Protein AF-A0A2M7P7B5-F1 (afdb_monomer_lite)

pLDDT: mean 86.19, std 14.95, range [41.75, 97.56]

Sequence (103 aa):
MYLLAQYFIAQQGGQFEQDFSGLMEIYRNIHTVNVAIAERLRAASETDSSVNAIIILDMFAKALPYAIKESLDEVGPLFAPYVEKWSTPPCPLAEHSDPESYS

Structure (mmCIF, N/CA/C/O backbone):
data_AF-A0A2M7P7B5-F1
#
_entry.id   AF-A0A2M7P7B5-F1
#
loop_
_atom_site.group_PDB
_atom_site.id
_atom_site.type_symbol
_atom_site.label_atom_id
_atom_site.label_alt_id
_atom_site.label_comp_id
_atom_site.label_asym_id
_atom_site.label_entity_id
_atom_site.label_seq_id
_atom_site.pdbx_PDB_ins_code
_atom_site.Cartn_x
_atom_site.Cartn_y
_atom_site.Cartn_z
_atom_site.occupancy
_atom_site.B_iso_or_equiv
_atom_site.auth_seq_id
_atom_site.auth_comp_id
_atom_site.auth_asym_id
_atom_site.auth_atom_id
_atom_site.pdbx_PDB_model_num
ATOM 1 N N . MET A 1 1 ? 0.146 4.674 8.341 1.00 84.50 1 MET A N 1
ATOM 2 C CA . MET A 1 1 ? -0.498 5.991 8.120 1.00 84.50 1 MET A CA 1
ATOM 3 C C . MET A 1 1 ? -1.810 5.918 7.344 1.00 84.50 1 MET A C 1
ATOM 5 O O . MET A 1 1 ? -2.594 6.835 7.505 1.00 84.50 1 MET A O 1
ATOM 9 N N . TYR A 1 2 ? -2.098 4.860 6.570 1.00 94.12 2 TYR A N 1
ATOM 10 C CA . TYR A 1 2 ? -3.328 4.778 5.764 1.00 94.12 2 TYR A CA 1
ATOM 11 C C . TYR A 1 2 ? -4.629 5.003 6.561 1.00 94.12 2 TYR A C 1
ATOM 13 O O . TYR A 1 2 ? -5.302 5.993 6.319 1.00 94.12 2 TYR A O 1
ATOM 21 N N . LEU A 1 3 ? -4.935 4.187 7.581 1.00 93.50 3 LEU A N 1
ATOM 22 C CA . LEU A 1 3 ? -6.159 4.382 8.384 1.00 93.50 3 LEU A CA 1
ATOM 23 C C . LEU A 1 3 ? -6.194 5.722 9.141 1.00 93.50 3 LEU A C 1
ATOM 25 O O . LEU A 1 3 ? -7.266 6.261 9.395 1.00 93.50 3 LEU A O 1
ATOM 29 N N . LEU A 1 4 ? -5.030 6.300 9.457 1.00 94.25 4 LEU A N 1
ATOM 30 C CA . LEU A 1 4 ? -4.960 7.645 10.031 1.00 94.25 4 LEU A CA 1
ATOM 31 C C . LEU A 1 4 ? -5.331 8.718 8.993 1.00 94.25 4 LEU A C 1
ATOM 33 O O . LEU A 1 4 ? -6.012 9.682 9.324 1.00 94.25 4 LEU A O 1
ATOM 37 N N . ALA A 1 5 ? -4.931 8.543 7.733 1.00 95.25 5 ALA A N 1
ATOM 38 C CA . ALA A 1 5 ? -5.393 9.396 6.643 1.00 95.25 5 ALA A CA 1
ATOM 39 C C . ALA A 1 5 ? -6.911 9.250 6.436 1.00 95.25 5 ALA A C 1
ATOM 41 O O . ALA A 1 5 ? -7.599 10.265 6.361 1.00 95.25 5 ALA A O 1
ATOM 42 N N . GLN A 1 6 ? -7.443 8.019 6.461 1.00 96.06 6 GLN A N 1
ATOM 43 C CA . GLN A 1 6 ? -8.891 7.768 6.382 1.00 96.06 6 GLN A CA 1
ATOM 44 C C . GLN A 1 6 ? -9.653 8.458 7.524 1.00 96.06 6 GLN A C 1
ATOM 46 O O . GLN A 1 6 ? -10.696 9.065 7.291 1.00 96.06 6 GLN A O 1
ATOM 51 N N . TYR A 1 7 ? -9.102 8.456 8.742 1.00 95.25 7 TYR A N 1
ATOM 52 C CA . TYR A 1 7 ? -9.656 9.194 9.880 1.00 95.25 7 TYR A CA 1
ATOM 53 C C . TYR A 1 7 ? -9.759 10.705 9.615 1.00 95.25 7 TYR A C 1
ATOM 55 O O . TYR A 1 7 ? -10.801 11.309 9.868 1.00 95.25 7 TYR A O 1
ATOM 63 N N . PHE A 1 8 ? -8.710 11.329 9.070 1.00 96.19 8 PHE A N 1
ATOM 64 C CA . PHE A 1 8 ? -8.748 12.758 8.745 1.00 96.19 8 PHE A CA 1
ATOM 65 C C . PHE A 1 8 ? -9.683 13.081 7.574 1.00 96.19 8 PHE A C 1
ATOM 67 O O . PHE A 1 8 ? -10.327 14.129 7.590 1.00 96.19 8 PHE A O 1
ATOM 74 N N . ILE A 1 9 ? -9.807 12.182 6.594 1.00 95.81 9 ILE A N 1
ATOM 75 C CA . ILE A 1 9 ? -10.793 12.307 5.511 1.00 95.81 9 ILE A CA 1
ATOM 76 C C . ILE A 1 9 ? -12.213 12.289 6.087 1.00 95.81 9 ILE A C 1
ATOM 78 O O . ILE A 1 9 ? -13.026 13.146 5.735 1.00 95.81 9 ILE A O 1
ATOM 82 N N . ALA A 1 10 ? -12.490 11.382 7.029 1.00 95.56 10 ALA A N 1
ATOM 83 C CA . ALA A 1 10 ? -13.781 11.299 7.706 1.00 95.56 10 ALA A CA 1
ATOM 84 C C . ALA A 1 10 ? -14.118 12.588 8.475 1.00 95.56 10 ALA A C 1
ATOM 86 O O . ALA A 1 10 ? -15.238 13.087 8.379 1.00 95.56 10 ALA A O 1
ATOM 87 N N . GLN A 1 11 ? -13.147 13.177 9.188 1.00 95.75 11 GLN A N 1
ATOM 88 C CA . GLN A 1 11 ? -13.348 14.447 9.903 1.00 95.75 11 GLN A CA 1
ATOM 89 C C . GLN A 1 11 ? -13.732 15.613 8.984 1.00 95.75 11 GLN A C 1
ATOM 91 O O . GLN A 1 11 ? -14.419 16.534 9.417 1.00 95.75 11 GLN A O 1
ATOM 96 N N . GLN A 1 12 ? -13.299 15.584 7.724 1.00 96.00 12 GLN A N 1
ATOM 97 C CA . GLN A 1 12 ? -13.594 16.624 6.736 1.00 96.00 12 GLN A CA 1
ATOM 98 C C . GLN A 1 12 ? -14.900 16.362 5.965 1.00 96.00 12 GLN A C 1
ATOM 100 O O . GLN A 1 12 ? -15.209 17.084 5.020 1.00 96.00 12 GLN A O 1
ATOM 105 N N . GLY A 1 13 ? -15.671 15.338 6.349 1.00 94.75 13 GLY A N 1
ATOM 106 C CA . GLY A 1 13 ? -16.903 14.945 5.663 1.00 94.75 13 GLY A CA 1
ATOM 107 C C . GLY A 1 13 ? -16.669 14.223 4.332 1.00 94.75 13 GLY A C 1
ATOM 108 O O . GLY A 1 13 ? -17.600 14.086 3.539 1.00 94.75 13 GLY A O 1
ATOM 109 N N . GLY A 1 14 ? -15.439 13.775 4.067 1.00 93.62 14 GLY A N 1
ATOM 110 C CA . GLY A 1 14 ? -15.110 12.973 2.895 1.00 93.62 14 GLY A CA 1
ATOM 111 C C . GLY A 1 14 ? -15.561 11.518 3.033 1.00 93.62 14 GLY A C 1
ATOM 112 O O . GLY A 1 14 ? -15.838 11.024 4.127 1.00 93.62 14 GLY A O 1
ATOM 113 N N . GLN A 1 15 ? -15.601 10.808 1.905 1.00 92.50 15 GLN A N 1
ATOM 114 C CA . GLN A 1 15 ? -15.797 9.360 1.906 1.00 92.50 15 GLN A CA 1
ATOM 115 C C . GLN A 1 15 ? -14.507 8.676 2.365 1.00 92.50 15 GLN A C 1
ATOM 117 O O . GLN A 1 15 ? -13.460 8.853 1.746 1.00 92.50 15 GLN A O 1
ATOM 122 N N . PHE A 1 16 ? -14.588 7.911 3.451 1.00 93.94 16 PHE A N 1
ATOM 123 C CA . PHE A 1 16 ? -13.466 7.166 4.011 1.00 93.94 16 PHE A CA 1
ATOM 124 C C . PHE A 1 16 ? -13.742 5.662 3.970 1.00 93.94 16 PHE A C 1
ATOM 126 O O . PHE A 1 16 ? -14.892 5.224 3.997 1.00 93.94 16 PHE A O 1
ATOM 133 N N . GLU A 1 17 ? -12.671 4.878 3.940 1.00 93.44 17 GLU A N 1
ATOM 134 C CA . GLU A 1 17 ? -12.721 3.417 4.021 1.00 93.44 17 GLU A CA 1
ATOM 135 C C . GLU A 1 17 ? -12.372 2.959 5.440 1.00 93.44 17 GLU A C 1
ATOM 137 O O . GLU A 1 17 ? -11.499 3.536 6.096 1.00 93.44 17 GLU A O 1
ATOM 142 N N . GLN A 1 18 ? -13.065 1.922 5.910 1.00 87.19 18 GLN A N 1
ATOM 143 C CA . GLN A 1 18 ? -12.879 1.339 7.245 1.00 87.19 18 GLN A CA 1
ATOM 144 C C . GLN A 1 18 ? -11.887 0.169 7.262 1.00 87.19 18 GLN A C 1
ATOM 146 O O . GLN A 1 18 ? -11.493 -0.281 8.337 1.00 87.19 18 GLN A O 1
ATOM 151 N N . ASP A 1 19 ? -11.486 -0.324 6.093 1.00 90.50 19 ASP A N 1
ATOM 152 C CA . ASP A 1 19 ? -10.583 -1.459 5.937 1.00 90.50 19 ASP A CA 1
ATOM 153 C C . ASP A 1 19 ? -9.251 -1.041 5.287 1.00 90.50 19 ASP A C 1
ATOM 155 O O . ASP A 1 19 ? -8.935 0.140 5.151 1.00 90.50 19 ASP A O 1
ATOM 159 N N . PHE A 1 20 ? -8.427 -2.025 4.926 1.00 92.19 20 PHE A N 1
ATOM 160 C CA . PHE A 1 20 ? -7.143 -1.809 4.254 1.00 92.19 20 PHE A CA 1
ATOM 161 C C . PHE A 1 20 ? -7.226 -1.981 2.729 1.00 92.19 20 PHE A C 1
ATOM 163 O O . PHE A 1 20 ? -6.189 -2.114 2.073 1.00 92.19 20 PHE A O 1
ATOM 170 N N . SER A 1 21 ? -8.425 -2.007 2.139 1.00 91.75 21 SER A N 1
ATOM 171 C CA . SER A 1 21 ? -8.602 -2.290 0.712 1.00 91.75 21 SER A CA 1
ATOM 172 C C . SER A 1 21 ? -7.934 -1.247 -0.182 1.00 91.75 21 SER A C 1
ATOM 174 O O . SER A 1 21 ? -7.154 -1.631 -1.062 1.00 91.75 21 SER A O 1
ATOM 176 N N . GLY A 1 22 ? -8.086 0.045 0.111 1.00 93.62 22 GLY A N 1
ATOM 177 C CA . GLY A 1 22 ? -7.363 1.099 -0.596 1.00 93.62 22 GLY A CA 1
ATOM 178 C C . GLY A 1 22 ? -5.846 1.062 -0.382 1.00 93.62 22 GLY A C 1
ATOM 179 O O . GLY A 1 22 ? -5.097 1.375 -1.306 1.00 93.62 22 GLY A O 1
ATOM 180 N N . LEU A 1 23 ? -5.344 0.602 0.772 1.00 95.06 23 LEU A N 1
ATOM 181 C CA . LEU A 1 23 ? -3.897 0.401 0.952 1.00 95.06 23 LEU A CA 1
ATOM 182 C C . LEU A 1 23 ? -3.370 -0.705 0.031 1.00 95.06 23 LEU A C 1
ATOM 184 O O . LEU A 1 23 ? -2.323 -0.540 -0.598 1.00 95.06 23 LEU A O 1
ATOM 188 N N . MET A 1 24 ? -4.098 -1.819 -0.077 1.00 93.50 24 MET A N 1
ATOM 189 C CA . MET A 1 24 ? -3.753 -2.894 -1.010 1.00 93.50 24 MET A CA 1
ATOM 190 C C . MET A 1 24 ? -3.785 -2.403 -2.464 1.00 93.50 24 MET A C 1
ATOM 192 O O . MET A 1 24 ? -2.929 -2.785 -3.261 1.00 93.50 24 MET A O 1
ATOM 196 N N . GLU A 1 25 ? -4.736 -1.532 -2.802 1.00 94.12 25 GLU A N 1
ATOM 197 C CA . GLU A 1 25 ? -4.848 -0.927 -4.130 1.00 94.12 25 GLU A CA 1
ATOM 198 C C . GLU A 1 25 ? -3.676 0.004 -4.452 1.00 94.12 25 GLU A C 1
ATOM 200 O O . GLU A 1 25 ? -3.122 -0.063 -5.546 1.00 94.12 25 GLU A O 1
ATOM 205 N N . ILE A 1 26 ? -3.218 0.812 -3.491 1.00 95.88 26 ILE A N 1
ATOM 206 C CA . ILE A 1 26 ? -2.019 1.647 -3.658 1.00 95.88 26 ILE A CA 1
ATOM 207 C C . ILE A 1 26 ? -0.811 0.782 -4.044 1.00 95.88 26 ILE A C 1
ATOM 209 O O . ILE A 1 26 ? -0.102 1.114 -4.993 1.00 95.88 26 ILE A O 1
ATOM 213 N N . TYR A 1 27 ? -0.593 -0.351 -3.372 1.00 96.00 27 TYR A N 1
ATOM 214 C CA . TYR A 1 27 ? 0.518 -1.250 -3.703 1.00 96.00 27 TYR A CA 1
ATOM 215 C C . TYR A 1 27 ? 0.356 -1.946 -5.061 1.00 96.00 27 TYR A C 1
ATOM 217 O O . TYR A 1 27 ? 1.343 -2.089 -5.786 1.00 96.00 27 TYR A O 1
ATOM 225 N N . ARG A 1 28 ? -0.872 -2.305 -5.461 1.00 94.75 28 ARG A N 1
ATOM 226 C CA . ARG A 1 28 ? -1.148 -2.790 -6.826 1.00 94.75 28 ARG A CA 1
ATOM 227 C C . ARG A 1 28 ? -0.826 -1.733 -7.883 1.00 94.75 28 ARG A C 1
ATOM 229 O O . ARG A 1 28 ? -0.190 -2.048 -8.884 1.00 94.75 28 ARG A O 1
ATOM 236 N N . ASN A 1 29 ? -1.173 -0.476 -7.631 1.00 97.00 29 ASN A N 1
ATOM 237 C CA . ASN A 1 29 ? -0.856 0.623 -8.540 1.00 97.00 29 ASN A CA 1
ATOM 238 C C . ASN A 1 29 ? 0.652 0.893 -8.623 1.00 97.00 29 ASN A C 1
ATOM 240 O O . ASN A 1 29 ? 1.170 1.152 -9.710 1.00 97.00 29 ASN A O 1
ATOM 244 N N . ILE A 1 30 ? 1.385 0.765 -7.511 1.00 97.25 30 ILE A N 1
ATOM 245 C CA . ILE A 1 30 ? 2.854 0.842 -7.519 1.00 97.25 30 ILE A CA 1
ATOM 246 C C . ILE A 1 30 ? 3.448 -0.259 -8.407 1.00 97.25 30 ILE A C 1
ATOM 248 O O . ILE A 1 30 ? 4.362 0.027 -9.176 1.00 97.25 30 ILE A O 1
ATOM 252 N N . HIS A 1 31 ? 2.918 -1.486 -8.360 1.00 96.19 31 HIS A N 1
ATOM 253 C CA . HIS A 1 31 ? 3.339 -2.559 -9.267 1.00 96.19 31 HIS A CA 1
ATOM 254 C C . HIS A 1 31 ? 3.160 -2.157 -10.742 1.00 96.19 31 HIS A C 1
ATOM 256 O O . HIS A 1 31 ? 4.107 -2.239 -11.526 1.00 96.19 31 HIS A O 1
ATOM 262 N N . THR A 1 32 ? 1.985 -1.646 -11.123 1.00 96.88 32 THR A N 1
ATOM 263 C CA . THR A 1 32 ? 1.729 -1.176 -12.496 1.00 96.88 32 THR A CA 1
ATOM 264 C C . THR A 1 32 ? 2.719 -0.093 -12.927 1.00 96.88 32 THR A C 1
ATOM 266 O O . THR A 1 32 ? 3.268 -0.153 -14.029 1.00 96.88 32 THR A O 1
ATOM 269 N N . VAL A 1 33 ? 2.991 0.877 -12.051 1.00 97.56 33 VAL A N 1
ATOM 270 C CA . VAL A 1 33 ? 3.955 1.953 -12.315 1.00 97.56 33 VAL A CA 1
ATOM 271 C C . VAL A 1 33 ? 5.372 1.401 -12.475 1.00 97.56 33 VAL A C 1
ATOM 273 O O . VAL A 1 33 ? 6.057 1.766 -13.430 1.00 97.56 33 VAL A O 1
ATOM 276 N N . ASN A 1 34 ? 5.809 0.496 -11.597 1.00 97.12 34 ASN A N 1
ATOM 277 C CA . ASN A 1 34 ? 7.145 -0.095 -11.658 1.00 97.12 34 ASN A CA 1
ATOM 278 C C . ASN A 1 34 ? 7.355 -0.890 -12.951 1.00 97.12 34 ASN A C 1
ATOM 280 O O . ASN A 1 34 ? 8.392 -0.735 -13.595 1.00 97.12 34 ASN A O 1
ATOM 284 N N .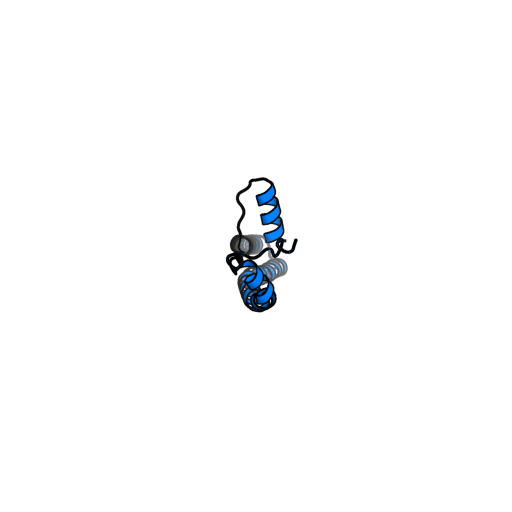 VAL A 1 35 ? 6.365 -1.675 -13.385 1.00 94.81 35 VAL A N 1
ATOM 285 C CA . VAL A 1 35 ? 6.423 -2.391 -14.671 1.00 94.81 35 VAL A CA 1
ATOM 286 C C . VAL A 1 35 ? 6.572 -1.414 -15.836 1.00 94.81 35 VAL A C 1
ATOM 288 O O . VAL A 1 35 ? 7.509 -1.542 -16.623 1.00 94.81 35 VAL A O 1
ATOM 291 N N . ALA A 1 36 ? 5.719 -0.390 -15.908 1.00 96.00 36 ALA A N 1
ATOM 292 C CA . ALA A 1 36 ? 5.760 0.587 -16.995 1.00 96.00 36 ALA A CA 1
ATOM 293 C C . ALA A 1 36 ? 7.084 1.373 -17.032 1.00 96.00 36 ALA A C 1
ATOM 295 O O . ALA A 1 36 ? 7.620 1.665 -18.103 1.00 96.00 36 ALA A O 1
ATOM 296 N N . ILE A 1 37 ? 7.640 1.719 -15.867 1.00 94.62 37 ILE A N 1
ATOM 297 C CA . ILE A 1 37 ? 8.942 2.390 -15.773 1.00 94.62 37 ILE A CA 1
ATOM 298 C C . ILE A 1 37 ? 10.065 1.448 -16.214 1.00 94.62 37 ILE A C 1
ATOM 300 O O . ILE A 1 37 ? 10.931 1.870 -16.980 1.00 94.62 37 ILE A O 1
ATOM 304 N N . ALA A 1 38 ? 10.052 0.185 -15.781 1.00 93.44 38 ALA A N 1
ATOM 305 C CA . ALA A 1 38 ? 11.058 -0.796 -16.178 1.00 93.44 38 ALA A CA 1
ATOM 306 C C . ALA A 1 38 ? 11.070 -1.013 -17.699 1.00 93.44 38 ALA A C 1
ATOM 308 O O . ALA A 1 38 ? 12.143 -1.044 -18.300 1.00 93.44 38 ALA A O 1
ATOM 309 N N . GLU A 1 39 ? 9.900 -1.107 -18.333 1.00 92.06 39 GLU A N 1
ATOM 310 C CA . GLU A 1 39 ? 9.770 -1.235 -19.790 1.00 92.06 39 GLU A CA 1
ATOM 311 C C . GLU A 1 39 ? 10.331 -0.016 -20.527 1.00 92.06 39 GLU A C 1
ATOM 313 O O . GLU A 1 39 ? 11.135 -0.159 -21.451 1.00 92.06 39 GLU A O 1
ATOM 318 N N . ARG A 1 40 ? 9.975 1.194 -20.082 1.00 93.00 40 ARG A N 1
ATOM 319 C CA . ARG A 1 40 ? 10.485 2.441 -20.672 1.00 93.00 40 ARG A CA 1
ATOM 320 C C . ARG A 1 40 ? 11.995 2.581 -20.512 1.00 93.00 40 ARG A C 1
ATOM 322 O O . ARG A 1 40 ? 12.655 3.040 -21.438 1.00 93.00 40 ARG A O 1
ATOM 329 N N . LEU A 1 41 ? 12.545 2.183 -19.365 1.00 91.69 41 LEU A N 1
ATOM 330 C CA . LEU A 1 41 ? 13.987 2.217 -19.120 1.00 91.69 41 LEU A CA 1
ATOM 331 C C . LEU A 1 41 ? 14.738 1.204 -19.982 1.00 91.69 41 LEU A C 1
ATOM 333 O O . LEU A 1 41 ? 15.748 1.575 -20.569 1.00 91.69 41 LEU A O 1
ATOM 337 N N . ARG A 1 42 ? 14.227 -0.026 -20.128 1.00 89.38 42 ARG A N 1
ATOM 338 C CA . ARG A 1 42 ? 14.809 -1.028 -21.043 1.00 89.38 42 ARG A CA 1
ATOM 339 C C . ARG A 1 42 ? 14.854 -0.538 -22.488 1.00 89.38 42 ARG A C 1
ATOM 341 O O . ARG A 1 42 ? 15.781 -0.872 -23.210 1.00 89.38 42 ARG A O 1
ATOM 348 N N . ALA A 1 43 ? 13.857 0.238 -22.910 1.00 89.12 43 ALA A N 1
ATOM 349 C CA . ALA A 1 43 ? 13.809 0.792 -24.259 1.00 89.12 43 ALA A CA 1
ATOM 350 C C . ALA A 1 43 ? 14.746 1.998 -24.468 1.00 89.12 43 ALA A C 1
ATOM 352 O O . ALA A 1 43 ? 15.085 2.308 -25.607 1.00 89.12 43 ALA A O 1
ATOM 353 N N . ALA A 1 44 ? 15.131 2.700 -23.397 1.00 88.12 44 ALA A N 1
ATOM 354 C CA . ALA A 1 44 ? 15.844 3.978 -23.470 1.00 88.12 44 ALA A CA 1
ATOM 355 C C . ALA A 1 44 ? 17.293 3.934 -22.957 1.00 88.12 44 ALA A C 1
ATOM 357 O O . ALA A 1 44 ? 18.030 4.896 -23.167 1.00 88.12 44 ALA A O 1
ATOM 358 N N . SER A 1 45 ? 17.698 2.869 -22.262 1.00 80.50 45 SER A N 1
ATOM 359 C CA . SER A 1 45 ? 19.008 2.754 -21.618 1.00 80.50 45 SER A CA 1
ATOM 360 C C . SER A 1 45 ? 19.704 1.450 -21.992 1.00 80.50 45 SER A C 1
ATOM 362 O O . 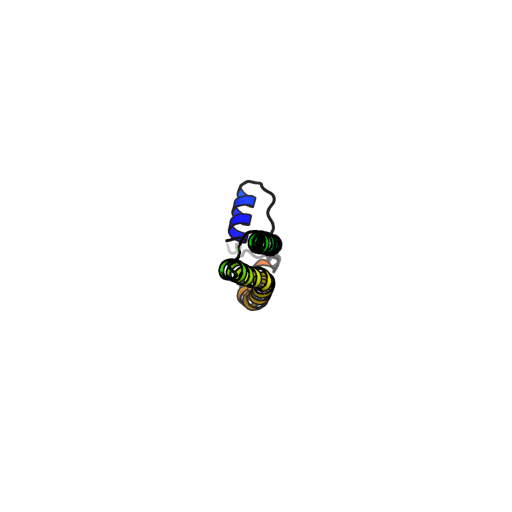SER A 1 45 ? 19.078 0.395 -22.012 1.00 80.50 45 SER A O 1
ATOM 364 N N . GLU A 1 46 ? 21.019 1.517 -22.201 1.00 73.81 46 GLU A N 1
ATOM 365 C CA . GLU A 1 46 ? 21.878 0.335 -22.363 1.00 73.81 46 GLU A CA 1
ATOM 366 C C . GLU A 1 46 ? 22.286 -0.289 -21.014 1.00 73.81 46 GLU A C 1
ATOM 368 O O . GLU A 1 46 ? 22.907 -1.349 -20.981 1.00 73.81 46 GLU A O 1
ATOM 373 N N . THR A 1 47 ? 21.972 0.360 -19.883 1.00 75.00 47 THR A N 1
ATOM 374 C CA . THR A 1 47 ? 22.392 -0.095 -18.550 1.00 75.00 47 THR A CA 1
ATOM 375 C C . THR A 1 47 ? 21.313 -0.896 -17.817 1.00 75.00 47 THR A C 1
ATOM 377 O O . THR A 1 47 ? 20.237 -0.397 -17.483 1.00 75.00 47 THR A O 1
ATOM 380 N N . ASP A 1 48 ? 21.656 -2.133 -17.455 1.00 80.25 48 ASP A N 1
ATOM 381 C CA . ASP A 1 48 ? 20.760 -3.050 -16.735 1.00 80.25 48 ASP A CA 1
ATOM 382 C C . ASP A 1 48 ? 20.557 -2.693 -15.252 1.00 80.25 48 ASP A C 1
ATOM 384 O O . ASP A 1 48 ? 19.584 -3.119 -14.628 1.00 80.25 48 ASP A O 1
ATOM 388 N N . SER A 1 49 ? 21.451 -1.900 -14.651 1.00 87.00 49 SER A N 1
ATOM 389 C CA . SER A 1 49 ? 21.410 -1.599 -13.212 1.00 87.00 49 SER A CA 1
ATOM 390 C C . SER A 1 49 ? 20.154 -0.825 -12.799 1.00 87.00 49 SER A C 1
ATOM 392 O O . SER A 1 49 ? 19.543 -1.146 -11.779 1.00 87.00 49 SER A O 1
ATOM 394 N N . SER A 1 50 ? 19.722 0.150 -13.604 1.00 86.50 50 SER A N 1
ATOM 395 C CA . SER A 1 50 ? 18.494 0.915 -13.356 1.00 86.50 50 SER A CA 1
ATOM 396 C C . SER A 1 50 ? 17.246 0.043 -13.485 1.00 86.50 50 SER A C 1
ATOM 398 O O . SER A 1 50 ? 16.330 0.157 -12.676 1.00 86.50 50 SER A O 1
ATOM 400 N N . VAL A 1 51 ? 17.225 -0.872 -14.454 1.00 88.94 51 VAL A N 1
ATOM 401 C CA . VAL A 1 51 ? 16.125 -1.827 -14.643 1.00 88.94 51 VAL A CA 1
ATOM 402 C C . VAL A 1 51 ? 16.052 -2.798 -13.463 1.00 88.94 51 VAL A C 1
ATOM 404 O O . VAL A 1 51 ? 14.973 -3.012 -12.912 1.00 88.94 51 VAL A O 1
ATOM 407 N N . ASN A 1 52 ? 17.194 -3.327 -13.013 1.00 90.81 52 ASN A N 1
ATOM 408 C CA . ASN A 1 52 ? 17.271 -4.218 -11.854 1.00 90.81 52 ASN A CA 1
ATOM 409 C C . ASN A 1 52 ? 16.796 -3.542 -10.562 1.00 90.81 52 ASN A C 1
ATOM 411 O O . ASN A 1 52 ? 16.091 -4.169 -9.772 1.00 90.81 52 ASN A O 1
ATOM 415 N N . ALA A 1 53 ? 17.110 -2.260 -10.363 1.00 92.56 53 ALA A N 1
ATOM 416 C CA . ALA A 1 53 ? 16.615 -1.508 -9.212 1.00 92.56 53 ALA A CA 1
ATOM 417 C C . ALA A 1 53 ? 15.077 -1.427 -9.193 1.00 92.56 53 ALA A C 1
ATOM 419 O O . ALA A 1 53 ? 14.462 -1.658 -8.152 1.00 92.56 53 ALA A O 1
ATOM 420 N N . ILE A 1 54 ? 14.441 -1.168 -10.342 1.00 93.94 54 ILE A N 1
ATOM 421 C CA . ILE A 1 54 ? 12.974 -1.121 -10.438 1.00 93.94 54 ILE A CA 1
ATOM 422 C C . ILE A 1 54 ? 12.349 -2.507 -10.234 1.00 93.94 54 ILE A C 1
ATOM 424 O O . ILE A 1 54 ? 11.312 -2.611 -9.585 1.00 93.94 54 ILE A O 1
ATOM 428 N N . ILE A 1 55 ? 12.988 -3.579 -10.711 1.00 92.38 55 ILE A N 1
ATOM 429 C CA . ILE A 1 55 ? 12.526 -4.956 -10.464 1.00 92.38 55 ILE A CA 1
ATOM 430 C C . ILE A 1 55 ? 12.510 -5.270 -8.962 1.00 92.38 55 ILE A C 1
ATOM 432 O O . ILE A 1 55 ? 11.554 -5.865 -8.467 1.00 92.38 55 ILE A O 1
ATOM 436 N N . ILE A 1 56 ? 13.536 -4.848 -8.219 1.00 94.25 56 ILE A N 1
ATOM 437 C CA . ILE A 1 56 ? 13.574 -5.025 -6.762 1.00 94.25 56 ILE A CA 1
ATOM 438 C C . ILE A 1 56 ? 12.421 -4.258 -6.099 1.00 94.25 56 ILE A C 1
ATOM 440 O O . ILE A 1 56 ? 11.729 -4.808 -5.245 1.00 94.25 56 ILE A O 1
ATOM 444 N N . LEU A 1 57 ? 12.158 -3.015 -6.516 1.00 94.94 57 LEU A N 1
ATOM 445 C CA . LEU A 1 57 ? 11.018 -2.240 -6.009 1.00 94.94 57 LEU A CA 1
ATOM 446 C C . LEU A 1 57 ? 9.670 -2.898 -6.338 1.00 94.94 57 LEU A C 1
ATOM 448 O O . LEU A 1 57 ? 8.755 -2.890 -5.514 1.00 94.94 57 LEU A O 1
ATOM 452 N N . ASP A 1 58 ? 9.549 -3.504 -7.517 1.00 95.94 58 ASP A N 1
ATOM 453 C CA . ASP A 1 58 ? 8.363 -4.248 -7.934 1.00 95.94 58 ASP A CA 1
ATOM 454 C C . ASP A 1 58 ? 8.097 -5.475 -7.057 1.00 95.94 58 ASP A C 1
ATOM 456 O O . ASP A 1 58 ? 6.953 -5.755 -6.693 1.00 95.94 58 ASP A O 1
ATOM 460 N N . MET A 1 59 ? 9.158 -6.174 -6.653 1.00 95.44 59 MET A N 1
ATOM 461 C CA . MET A 1 59 ? 9.053 -7.300 -5.730 1.00 95.44 59 MET A CA 1
ATOM 462 C C . MET A 1 59 ? 8.426 -6.874 -4.396 1.00 95.44 59 MET A C 1
ATOM 464 O O . MET A 1 59 ? 7.537 -7.564 -3.896 1.00 95.44 59 MET A O 1
ATOM 468 N N . PHE A 1 60 ? 8.813 -5.717 -3.848 1.00 94.31 60 PHE A N 1
ATOM 469 C CA . PHE A 1 60 ? 8.191 -5.184 -2.632 1.00 94.31 60 PHE A CA 1
ATOM 470 C C . PHE A 1 60 ? 6.722 -4.815 -2.847 1.00 94.31 60 PHE A C 1
ATOM 472 O O . PHE A 1 60 ? 5.878 -5.175 -2.027 1.00 94.31 60 PHE A O 1
ATOM 479 N N . ALA A 1 61 ? 6.394 -4.151 -3.958 1.00 95.12 61 ALA A N 1
ATOM 480 C CA . ALA A 1 61 ? 5.016 -3.782 -4.282 1.00 95.12 61 ALA A CA 1
ATOM 481 C C . ALA A 1 61 ? 4.089 -5.006 -4.387 1.00 95.12 61 ALA A C 1
ATOM 483 O O . ALA A 1 61 ? 2.942 -4.956 -3.949 1.00 95.12 61 ALA A O 1
ATOM 484 N N . LYS A 1 62 ? 4.606 -6.126 -4.905 1.00 94.06 62 LYS A N 1
ATOM 485 C CA . LYS A 1 62 ? 3.891 -7.406 -4.987 1.00 94.06 62 LYS A CA 1
ATOM 486 C C . LYS A 1 62 ? 3.771 -8.128 -3.650 1.00 94.06 62 LYS A C 1
ATOM 488 O O . LYS A 1 62 ? 2.735 -8.732 -3.394 1.00 94.06 62 LYS A O 1
ATOM 493 N N . ALA A 1 63 ? 4.816 -8.105 -2.826 1.00 94.44 63 ALA A N 1
ATOM 494 C CA . ALA A 1 63 ? 4.854 -8.853 -1.571 1.00 94.44 63 ALA A CA 1
ATOM 495 C C . ALA A 1 63 ? 4.026 -8.192 -0.459 1.00 94.44 63 ALA A C 1
ATOM 497 O O . ALA A 1 63 ? 3.386 -8.882 0.335 1.00 94.44 63 ALA A O 1
ATOM 498 N N . LEU A 1 64 ? 4.009 -6.858 -0.409 1.00 93.19 64 LEU A N 1
ATOM 499 C CA . LEU A 1 64 ? 3.412 -6.115 0.701 1.00 93.19 64 LEU A CA 1
ATOM 500 C C . LEU A 1 64 ? 1.907 -6.350 0.907 1.00 93.19 64 LEU A C 1
ATOM 502 O O . LEU A 1 64 ? 1.523 -6.502 2.063 1.00 93.19 64 LEU A O 1
ATOM 506 N N . PRO A 1 65 ? 1.045 -6.451 -0.125 1.00 92.44 65 PRO A N 1
ATOM 507 C CA . PRO A 1 65 ? -0.368 -6.781 0.078 1.00 92.44 65 PRO A CA 1
ATOM 508 C C . PRO A 1 65 ? -0.594 -8.087 0.851 1.00 92.44 65 PRO A C 1
ATOM 510 O O . PRO A 1 65 ? -1.472 -8.146 1.709 1.00 92.44 65 PRO A O 1
ATOM 513 N N . TYR A 1 66 ? 0.213 -9.117 0.577 1.00 93.00 66 TYR A N 1
ATOM 514 C CA . TYR A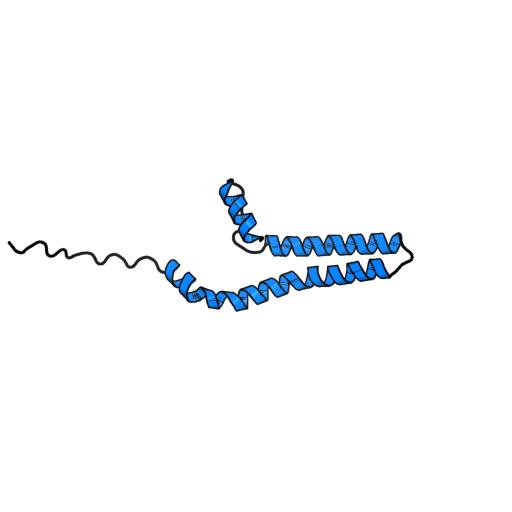 1 66 ? 0.131 -10.398 1.282 1.00 93.00 66 TYR A CA 1
ATOM 515 C C . TYR A 1 66 ? 0.642 -10.274 2.715 1.00 93.00 66 TYR A C 1
ATOM 517 O O . TYR A 1 66 ? -0.055 -10.676 3.642 1.00 93.00 66 TYR A O 1
ATOM 525 N N . ALA A 1 67 ? 1.806 -9.644 2.894 1.00 92.75 67 ALA A N 1
ATOM 526 C CA . ALA A 1 67 ? 2.403 -9.444 4.211 1.00 92.75 67 ALA A CA 1
ATOM 527 C C . ALA A 1 67 ? 1.496 -8.620 5.140 1.00 92.75 67 ALA A C 1
ATOM 529 O O . ALA A 1 67 ? 1.355 -8.945 6.311 1.00 92.75 67 ALA A O 1
ATOM 530 N N . ILE A 1 68 ? 0.829 -7.583 4.616 1.00 91.38 68 ILE A N 1
ATOM 531 C CA . ILE A 1 68 ? -0.139 -6.777 5.373 1.00 91.38 68 ILE A CA 1
ATOM 532 C C . ILE A 1 68 ? -1.295 -7.646 5.860 1.00 91.38 68 ILE A C 1
ATOM 534 O O . ILE A 1 68 ? -1.678 -7.542 7.021 1.00 91.38 68 ILE A O 1
ATOM 538 N N . LYS A 1 69 ? -1.848 -8.496 4.990 1.00 90.75 69 LYS A N 1
ATOM 539 C CA . LYS A 1 69 ? -2.950 -9.383 5.364 1.00 90.75 69 LYS A CA 1
ATOM 540 C C . LYS A 1 69 ? -2.529 -10.358 6.464 1.00 90.75 69 LYS A C 1
ATOM 542 O O . LYS A 1 69 ? -3.209 -10.445 7.476 1.00 90.75 69 LYS A O 1
ATOM 547 N N . GLU A 1 70 ? -1.389 -11.018 6.290 1.00 93.75 70 GLU A N 1
ATOM 548 C CA . GLU A 1 70 ? -0.836 -11.949 7.277 1.00 93.75 70 GLU A CA 1
ATOM 549 C C . GLU A 1 70 ? -0.571 -11.257 8.622 1.00 93.75 70 GLU A C 1
ATOM 551 O O . GLU A 1 70 ? -1.027 -11.723 9.659 1.00 93.75 70 GLU A O 1
ATOM 556 N N . SER A 1 71 ? 0.047 -10.072 8.608 1.00 91.94 71 SER A N 1
ATOM 557 C CA . SER A 1 71 ? 0.275 -9.286 9.827 1.00 91.94 71 SER A CA 1
ATOM 558 C C . SER A 1 71 ? -1.025 -8.876 10.528 1.00 91.94 71 SER A C 1
ATOM 560 O O . SER A 1 71 ? -1.064 -8.817 11.755 1.00 91.94 71 SER A O 1
ATOM 562 N N . LEU A 1 72 ? -2.097 -8.573 9.787 1.00 91.12 72 LEU A N 1
ATOM 563 C CA . LEU A 1 72 ? -3.406 -8.272 10.381 1.00 91.12 72 LEU A CA 1
ATOM 564 C C . LEU A 1 7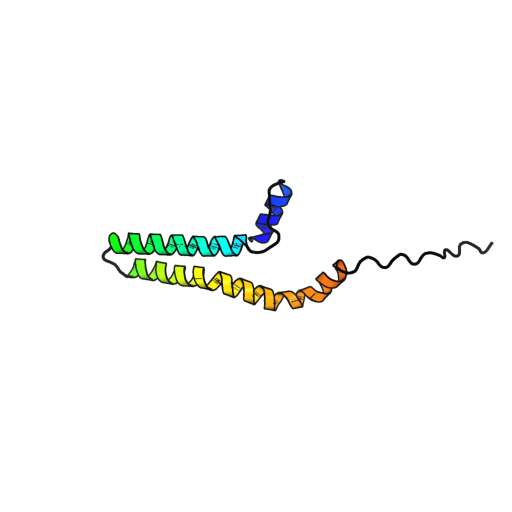2 ? -4.018 -9.503 11.051 1.00 91.12 72 LEU A C 1
ATOM 566 O O . LEU A 1 72 ? -4.565 -9.376 12.147 1.00 91.12 72 LEU A O 1
ATOM 570 N N . ASP A 1 73 ? -3.889 -10.672 10.425 1.00 93.12 73 ASP A N 1
ATOM 571 C CA . ASP A 1 73 ? -4.367 -11.941 10.976 1.00 93.12 73 ASP A CA 1
ATOM 572 C C . ASP A 1 73 ? -3.583 -12.328 12.247 1.00 93.12 73 ASP A C 1
ATOM 574 O O . ASP A 1 73 ? -4.171 -12.802 13.220 1.00 93.12 73 ASP A O 1
ATOM 578 N N . GLU A 1 74 ? -2.275 -12.061 12.288 1.00 95.19 74 GLU A N 1
ATOM 579 C CA . GLU A 1 74 ? -1.418 -12.301 13.458 1.00 95.19 74 GLU A CA 1
ATOM 580 C C . GLU A 1 74 ? -1.694 -11.336 14.618 1.00 95.19 74 GLU A C 1
ATOM 582 O O . GLU A 1 74 ? -1.706 -11.730 15.787 1.00 95.19 74 GLU A O 1
ATOM 587 N N . VAL A 1 75 ? -1.900 -10.055 14.310 1.00 93.75 75 VAL A N 1
ATOM 588 C CA . VAL A 1 75 ? -2.052 -8.999 15.318 1.00 93.75 75 VAL A CA 1
ATOM 589 C C . VAL A 1 75 ? -3.491 -8.896 15.825 1.00 93.75 75 VAL A C 1
ATOM 591 O O . VAL A 1 75 ? -3.700 -8.553 16.988 1.00 93.75 75 VAL A O 1
ATOM 594 N N . GLY A 1 76 ? -4.492 -9.217 15.002 1.00 92.00 76 GLY A N 1
ATOM 595 C CA . GLY A 1 76 ? -5.916 -9.141 15.346 1.00 92.00 76 GLY A CA 1
ATOM 596 C C . GLY A 1 76 ? -6.287 -9.791 16.690 1.00 92.00 76 GLY A C 1
ATOM 597 O O . GLY A 1 76 ? -6.933 -9.130 17.509 1.00 92.00 76 GLY A O 1
ATOM 598 N N . PRO A 1 77 ? -5.839 -11.027 16.989 1.00 94.50 77 PRO A N 1
ATOM 599 C CA . PRO A 1 77 ? -6.091 -11.686 18.271 1.00 94.50 77 PRO A CA 1
ATOM 600 C C . PRO A 1 77 ? -5.613 -10.899 19.499 1.00 94.50 77 PRO A C 1
ATOM 602 O O . PRO A 1 77 ? -6.240 -10.979 20.554 1.00 94.50 77 PRO A O 1
ATOM 605 N N . LEU A 1 78 ? -4.553 -10.091 19.380 1.00 95.44 78 LEU A N 1
ATOM 606 C CA . LEU A 1 78 ? -4.050 -9.259 20.484 1.00 95.44 78 LEU A CA 1
ATOM 607 C C . LEU A 1 78 ? -5.045 -8.161 20.891 1.00 95.44 78 LEU A C 1
ATOM 609 O O . LEU A 1 78 ? -5.001 -7.667 22.017 1.00 95.44 78 LEU A O 1
ATOM 613 N N . PHE A 1 79 ? -5.967 -7.800 19.996 1.00 92.94 79 PHE A N 1
ATOM 614 C CA . PHE A 1 79 ? -7.024 -6.824 20.246 1.00 92.94 79 PHE A CA 1
ATOM 615 C C . PHE A 1 79 ? -8.333 -7.462 20.728 1.00 92.94 79 PHE A C 1
ATOM 617 O O . PHE A 1 79 ? -9.267 -6.723 21.042 1.00 92.94 79 PHE A O 1
ATOM 624 N N . ALA A 1 80 ? -8.420 -8.794 20.839 1.00 92.25 80 ALA A N 1
ATOM 625 C CA . ALA A 1 80 ? -9.659 -9.492 21.191 1.00 92.25 80 ALA A CA 1
ATOM 626 C C . ALA A 1 80 ? -10.337 -8.959 22.473 1.00 92.25 80 ALA A C 1
ATOM 628 O O . ALA A 1 80 ? -11.525 -8.647 22.396 1.00 92.25 80 ALA A O 1
ATOM 629 N N . PRO A 1 81 ? -9.628 -8.717 23.600 1.00 91.81 81 PRO A N 1
ATOM 630 C CA . PRO A 1 81 ? -10.267 -8.176 24.805 1.00 91.81 81 PRO A CA 1
ATOM 631 C C . PRO A 1 81 ? -10.846 -6.769 24.603 1.00 91.81 81 PRO A C 1
ATOM 633 O O . PRO A 1 81 ? -11.860 -6.406 25.196 1.00 91.81 81 PRO A O 1
ATOM 636 N N . TYR A 1 82 ? -10.197 -5.955 23.764 1.00 91.31 82 TYR A N 1
ATOM 637 C CA . TYR A 1 82 ? -10.685 -4.621 23.433 1.00 91.31 82 TYR A CA 1
ATOM 638 C C . TYR A 1 82 ? -11.930 -4.709 22.549 1.00 91.31 82 TYR A C 1
ATOM 640 O O . TYR A 1 82 ? -12.925 -4.055 22.837 1.00 91.31 82 TYR A O 1
ATOM 648 N N . VAL A 1 83 ? -11.902 -5.545 21.509 1.00 91.12 83 VAL A N 1
ATOM 649 C CA . VAL A 1 83 ? -13.042 -5.745 20.605 1.00 91.12 83 VAL A CA 1
ATOM 650 C C . VAL A 1 83 ? -14.247 -6.309 21.362 1.00 91.12 83 VAL A C 1
ATOM 652 O O . VAL A 1 83 ? -15.348 -5.787 21.211 1.00 91.12 83 VAL A O 1
ATOM 655 N N . GLU A 1 84 ? -14.053 -7.304 22.228 1.00 90.88 84 GLU A N 1
ATOM 656 C CA . GLU A 1 84 ? -15.115 -7.928 23.029 1.00 90.88 84 GLU A CA 1
ATOM 657 C C . GLU A 1 84 ? -15.825 -6.919 23.938 1.00 90.88 84 GLU A C 1
ATOM 659 O O . GLU A 1 84 ? -17.058 -6.845 23.940 1.00 90.88 84 GLU A O 1
ATOM 664 N N . LYS A 1 85 ? -15.050 -6.083 24.642 1.00 86.75 85 LYS A N 1
ATOM 665 C CA . LYS A 1 85 ? -15.562 -5.032 25.534 1.00 86.75 85 LYS A CA 1
ATOM 666 C C . LYS A 1 85 ? -16.538 -4.074 24.843 1.00 86.75 85 LYS A C 1
ATOM 668 O O . LYS A 1 85 ? -17.445 -3.566 25.492 1.00 86.75 85 LYS A O 1
ATOM 673 N N . TRP A 1 86 ? -16.334 -3.803 23.556 1.00 81.06 86 TRP A N 1
ATOM 674 C CA . TRP A 1 86 ? -17.162 -2.877 22.774 1.00 81.06 86 TRP A CA 1
ATOM 675 C C . TRP A 1 86 ? -18.145 -3.581 21.826 1.00 81.06 86 TRP A C 1
ATOM 677 O O . TRP A 1 86 ? -18.918 -2.908 21.150 1.00 81.06 86 TRP A O 1
ATOM 687 N N . SER A 1 87 ? -18.134 -4.918 21.787 1.00 78.81 87 SER A N 1
ATOM 688 C CA . SER A 1 87 ? -19.047 -5.738 20.975 1.00 78.81 87 SER A CA 1
ATOM 689 C C . SER A 1 87 ? -20.192 -6.338 21.791 1.00 78.81 87 SER A C 1
ATOM 691 O O . SER A 1 87 ? -21.184 -6.789 21.222 1.00 78.81 87 SER A O 1
ATOM 693 N N . THR A 1 88 ? -20.077 -6.355 23.121 1.00 71.94 88 THR A N 1
ATOM 694 C CA . THR A 1 88 ? -21.171 -6.770 24.000 1.00 71.94 88 THR A CA 1
ATOM 695 C C . THR A 1 88 ? -22.165 -5.616 24.151 1.00 71.94 88 THR A C 1
ATOM 697 O O . THR A 1 88 ? -21.760 -4.514 24.533 1.00 71.94 88 THR A O 1
ATOM 700 N N . PRO A 1 89 ? -23.466 -5.817 23.858 1.00 65.38 89 PRO A N 1
ATOM 701 C CA . PRO A 1 89 ? -24.463 -4.810 24.185 1.00 65.38 89 PRO A CA 1
ATOM 702 C C . PRO A 1 89 ? -24.427 -4.561 25.699 1.00 65.38 89 PRO A C 1
ATOM 704 O O . PRO A 1 89 ? -24.200 -5.512 26.459 1.00 65.38 89 PRO A O 1
ATOM 707 N N . PRO A 1 90 ? -24.617 -3.309 26.157 1.00 63.16 90 PRO A N 1
ATOM 708 C CA . PRO A 1 90 ? -24.691 -3.032 27.583 1.00 63.16 90 PRO A CA 1
ATOM 709 C C . PRO A 1 90 ? -25.719 -3.977 28.203 1.00 63.16 90 PRO A C 1
ATOM 711 O O . PRO A 1 90 ? -26.815 -4.140 27.661 1.00 63.16 90 PRO A O 1
ATOM 714 N N . CYS A 1 91 ? -25.326 -4.636 29.299 1.00 56.47 91 CYS A N 1
ATOM 715 C CA . CYS A 1 91 ? -26.219 -5.476 30.089 1.00 56.47 91 CYS A CA 1
ATOM 716 C C . CYS A 1 91 ? -27.537 -4.704 30.271 1.00 56.47 91 CYS A C 1
ATOM 718 O O . CYS A 1 91 ? -27.460 -3.545 30.705 1.00 56.47 91 CYS A O 1
ATOM 720 N N . PRO A 1 92 ? -28.709 -5.260 29.892 1.00 57.75 92 PRO A N 1
ATOM 721 C CA . PRO A 1 92 ? -29.966 -4.594 30.168 1.00 57.75 92 PRO A CA 1
ATOM 722 C C . PRO A 1 92 ? -29.963 -4.294 31.656 1.00 57.75 92 PRO A C 1
ATOM 724 O O . PRO A 1 92 ? -29.680 -5.180 32.465 1.00 57.75 92 PRO A O 1
ATOM 727 N N . LEU A 1 93 ? -30.129 -3.009 31.954 1.00 53.31 93 LEU A N 1
ATOM 728 C CA . LEU A 1 93 ? -30.035 -2.417 33.275 1.00 53.31 93 LEU A CA 1
ATOM 729 C C . LEU A 1 93 ? -30.587 -3.391 34.315 1.00 53.31 93 LEU A C 1
ATOM 731 O O . LEU A 1 93 ? -31.681 -3.927 34.139 1.00 53.31 93 LEU A O 1
ATOM 735 N N . ALA A 1 94 ? -29.831 -3.605 35.391 1.00 52.50 94 ALA A N 1
ATOM 736 C CA . ALA A 1 94 ? -30.411 -4.072 36.636 1.00 52.50 94 ALA A CA 1
ATOM 737 C C . ALA A 1 94 ? -31.469 -3.033 37.038 1.00 52.50 94 ALA A C 1
ATOM 739 O O . ALA A 1 94 ? -31.173 -2.039 37.700 1.00 52.50 94 ALA A O 1
ATOM 740 N N . GLU A 1 95 ? -32.685 -3.202 36.523 1.00 51.75 95 GLU A N 1
ATOM 741 C CA . GLU A 1 95 ? -33.852 -2.485 36.983 1.00 51.75 95 GLU A CA 1
ATOM 742 C C . GLU A 1 95 ? -34.060 -2.868 38.445 1.00 51.75 95 GLU A C 1
ATOM 744 O O . GLU A 1 95 ? -34.208 -4.038 38.791 1.00 51.75 95 GLU A O 1
ATOM 749 N N . HIS A 1 96 ? -34.081 -1.821 39.265 1.00 53.09 96 HIS A N 1
ATOM 750 C CA . HIS A 1 96 ? -34.602 -1.770 40.624 1.00 53.09 96 HIS A CA 1
ATOM 751 C C . HIS A 1 96 ? -33.767 -2.446 41.711 1.00 53.09 96 HIS A C 1
ATOM 753 O O . HIS A 1 96 ? -33.844 -3.645 41.945 1.00 53.09 96 HIS A O 1
ATOM 759 N N . SER A 1 97 ? -33.133 -1.604 42.528 1.00 41.75 97 SER A N 1
ATOM 760 C CA . SER A 1 97 ? -33.802 -1.175 43.765 1.00 41.75 97 SER A CA 1
ATOM 761 C C . SER A 1 97 ? -32.955 -0.121 44.479 1.00 41.75 97 SER A C 1
ATOM 763 O O . SER A 1 97 ? -31.950 -0.462 45.099 1.00 41.75 97 SER A O 1
ATOM 765 N N . ASP A 1 98 ? -33.370 1.145 44.405 1.00 46.22 98 ASP A N 1
ATOM 766 C CA . ASP A 1 98 ? -32.994 2.145 45.407 1.00 46.22 98 ASP A CA 1
ATOM 767 C C . ASP A 1 98 ? -33.541 1.694 46.771 1.00 46.22 98 ASP A C 1
ATOM 769 O O . ASP A 1 98 ? -34.746 1.448 46.877 1.00 46.22 98 ASP A O 1
ATOM 773 N N . PRO A 1 99 ? -32.729 1.612 47.839 1.00 47.00 99 PRO A N 1
ATOM 774 C CA . PRO A 1 99 ? -33.236 1.526 49.193 1.00 47.00 99 PRO A CA 1
ATOM 775 C C . PRO A 1 99 ? -33.200 2.920 49.836 1.00 47.00 99 PRO A C 1
ATOM 777 O O . PRO A 1 99 ? -32.574 3.111 50.872 1.00 47.00 99 PRO A O 1
ATOM 780 N N . GLU A 1 100 ? -33.890 3.906 49.255 1.00 50.59 100 GLU A N 1
ATOM 781 C CA . GLU A 1 100 ? -34.363 5.067 50.025 1.00 50.59 100 GLU A CA 1
ATOM 782 C C . GLU A 1 100 ? -35.752 4.751 50.591 1.00 50.5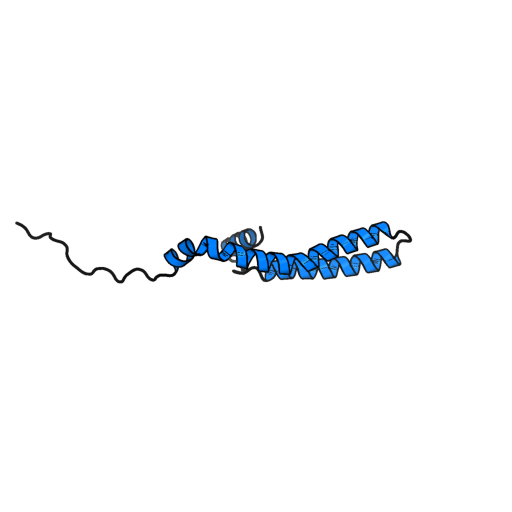9 100 GLU A C 1
ATOM 784 O O . GLU A 1 100 ? -36.781 5.284 50.186 1.00 50.59 100 GLU A O 1
ATOM 789 N N . SER A 1 101 ? -35.788 3.818 51.540 1.00 49.88 101 SER A N 1
ATOM 790 C CA . SER A 1 101 ? -36.909 3.690 52.468 1.00 49.88 101 SER A CA 1
ATOM 791 C C . SER A 1 101 ? -36.429 3.066 53.770 1.00 49.88 101 SER A C 1
ATOM 793 O O . SER A 1 101 ? -36.650 1.892 54.031 1.00 49.88 101 SER A O 1
ATOM 795 N N . TYR A 1 102 ? -35.757 3.870 54.589 1.00 45.94 102 TYR A N 1
ATOM 796 C CA . TYR A 1 102 ? -35.885 3.761 56.037 1.00 45.94 102 TYR A CA 1
ATOM 797 C C . TYR A 1 102 ? -35.957 5.174 56.598 1.00 45.94 102 TYR A C 1
ATOM 799 O O . TYR A 1 102 ? -34.969 5.906 56.648 1.00 45.94 102 TYR A O 1
ATOM 807 N N . SER A 1 103 ? -37.198 5.539 56.911 1.00 49.62 103 SER A N 1
ATOM 808 C CA . SER A 1 103 ? -37.539 6.613 57.831 1.00 49.62 103 SER A CA 1
ATOM 809 C C . SER A 1 103 ? -37.179 6.231 59.262 1.00 49.62 103 SER A C 1
ATOM 811 O O . SER A 1 103 ? -37.064 5.015 59.542 1.00 49.62 103 SER A O 1
#

Radius of gyration: 25.37 Å; chains: 1; bounding box: 60×29×82 Å

Secondary structure (DSSP, 8-state):
-HHHHHHHHHHTT----SSSHHHHHHHHHHHHHHHHHHHHHHHH-S-HHHHHHHHHHHHHHHHHHHHHHHHHH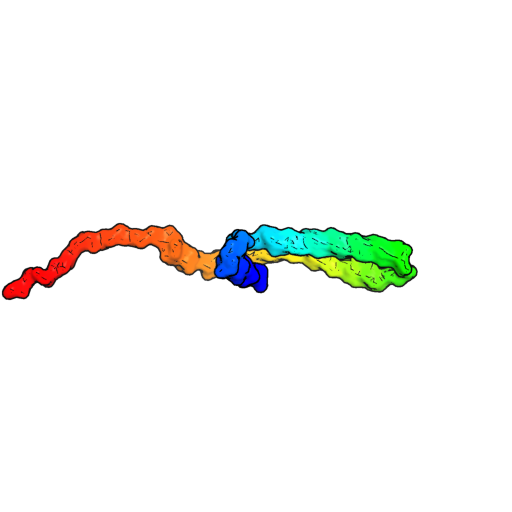HHGGGGHHHHHHHHSPP-------------

Foldseek 3Di:
DQVVVLVVCVVVVHDGDPDCPVVLVVLVVLLVVLVVVLVVCVVPDPDCPVSVVSVVVNVCSVVVSVVVVVVCVVCVVVCVVVCVVVVDDPDPDPPDDDPPDDD